Protein AF-F3GLZ9-F1 (afdb_monomer)

Foldseek 3Di:
DVVVVVVVVVVVCVVVVDQAEAEDEDQEDEPDDDHLLVVLLVCQAPDLAAEFEFPDKDANAYPVQVVVVVVVLVVCLVPDPCSSVSRDYHYDGDDDMGGSLRVSLVSQVVCVVVPRDGSAHSVRHHYDHD

Secondary structure (DSSP, 8-state):
-HHHHHHHHHHHHHHTT---EEEE--SEE-SSS--HHHHHHHHHHH-S--EEESS-EE--EEHHHHHHHHHHHHHHHHH-S-GGGG-EEEE---SS-EEHHHHHHHHHHHHHHTT---SS-GGG-EEE--

Organism: NCBI:txid629263

Solvent-accessible surface area (backbone atoms only — not comparable to full-atom values): 7499 Å² total; per-residue (Å²): 113,69,70,60,56,52,50,52,51,54,51,50,48,58,73,68,70,56,80,46,77,45,74,49,66,46,63,63,35,60,95,69,79,90,36,65,65,61,49,49,54,53,46,23,53,74,34,83,69,51,74,33,42,50,76,51,74,47,28,73,16,49,50,64,59,52,50,52,53,50,52,52,49,53,52,49,43,74,71,43,97,57,43,70,77,69,39,43,81,44,83,53,59,44,86,75,73,43,24,56,30,56,51,46,29,53,51,42,48,53,38,48,78,70,70,48,79,58,59,38,54,43,89,60,51,39,74,36,76,129

Mean predicted aligned error: 3.08 Å

Sequence (130 aa):
VYGRSKLMGEQAIQASGAKALILRTSWVYAARGNNFAKTMLRLATERDSLNVVADQYGAPTGAELIADVTAQILHRVRADQNPAALAGIYHLAAAGETSWHGFAQFVLEHAARNGVALKVAPDQIGAIPT

Nearest PDB structures (foldseek):
  1kbz-assembly1_A  TM=9.441E-01  e=7.411E-13  Salmonella enterica subsp. enterica serovar Typhimurium
  8ctr-assembly4_D  TM=9.446E-01  e=7.005E-11  Klebsiella pneumoniae
  3sc6-assembly2_B  TM=9.400E-01  e=6.192E-09  Bacillus anthracis str. Ames
  3sc6-assembly6_F  TM=9.159E-01  e=1.057E-08  Bacillus anthracis str. Ames
  3sc6-assembly5_E  TM=8.484E-01  e=3.172E-09  Bacillus anthracis str. Ames

InterPro domains:
  IPR005913 dTDP-4-dehydrorhamnose reductase [PTHR10491] (1-113)
  IPR029903 RmlD-like, substrate binding domain [PF04321] (1-118)
  IPR036291 NAD(P)-binding domain superfamily [SSF51735] (1-124)

Radius of gyration: 18.68 Å; Cα contacts (8 Å, |Δi|>4): 171; chains: 1; bounding box: 38×31×53 Å

Structure (mmCIF, N/CA/C/O backbone):
data_AF-F3GLZ9-F1
#
_entry.id   AF-F3GLZ9-F1
#
loop_
_atom_site.group_PDB
_atom_site.id
_atom_site.type_symbol
_atom_site.label_atom_id
_atom_site.label_alt_id
_atom_site.label_comp_id
_atom_site.label_asym_id
_atom_site.label_entity_id
_atom_site.label_seq_id
_atom_site.pdbx_PDB_ins_code
_atom_site.Cartn_x
_atom_site.Cartn_y
_atom_site.Cartn_z
_atom_site.occupancy
_atom_site.B_iso_or_equiv
_atom_site.auth_seq_id
_atom_site.auth_comp_id
_atom_site.auth_asym_id
_atom_site.auth_atom_id
_atom_site.pdbx_PDB_model_num
ATOM 1 N N . VAL A 1 1 ? 6.437 15.857 1.745 1.00 86.94 1 VAL A N 1
ATOM 2 C CA . VAL A 1 1 ? 7.869 15.446 1.726 1.00 86.94 1 VAL A CA 1
ATOM 3 C C . VAL A 1 1 ? 8.068 14.064 1.097 1.00 86.94 1 VAL A C 1
ATOM 5 O O . VAL A 1 1 ? 8.807 13.992 0.126 1.00 86.94 1 VAL A O 1
ATOM 8 N N . TYR A 1 2 ? 7.374 13.009 1.553 1.00 95.31 2 TYR A N 1
ATOM 9 C CA . TYR A 1 2 ? 7.488 11.640 1.002 1.00 95.31 2 TYR A CA 1
ATOM 10 C C . TYR A 1 2 ? 7.205 11.529 -0.508 1.00 95.31 2 TYR A C 1
ATOM 12 O O . TYR A 1 2 ? 8.059 11.071 -1.258 1.00 95.31 2 TYR A O 1
ATOM 20 N N . GLY A 1 3 ? 6.039 11.994 -0.978 1.00 96.56 3 GLY A N 1
ATOM 21 C CA . GLY A 1 3 ? 5.680 11.878 -2.402 1.00 96.56 3 GLY A CA 1
ATOM 22 C C . GLY A 1 3 ? 6.677 12.580 -3.329 1.00 96.56 3 GLY A C 1
ATOM 23 O O . GLY A 1 3 ? 7.056 12.039 -4.361 1.00 96.56 3 GLY A O 1
ATOM 24 N N . ARG A 1 4 ? 7.192 13.742 -2.904 1.00 97.62 4 ARG A N 1
ATOM 25 C CA . ARG A 1 4 ? 8.220 14.489 -3.640 1.00 97.62 4 ARG A CA 1
ATOM 26 C C . ARG A 1 4 ? 9.516 13.690 -3.787 1.00 97.62 4 ARG A C 1
ATOM 28 O O . ARG A 1 4 ? 10.047 13.629 -4.887 1.00 97.62 4 ARG A O 1
ATOM 35 N N . SER A 1 5 ? 10.016 13.062 -2.719 1.00 97.94 5 SER A N 1
ATOM 36 C CA . SER A 1 5 ? 11.254 12.273 -2.815 1.00 97.94 5 SER A CA 1
ATOM 37 C C . SER A 1 5 ? 11.074 10.992 -3.633 1.00 97.94 5 SER A C 1
ATOM 39 O O . SER A 1 5 ? 11.994 10.602 -4.346 1.00 97.94 5 SER A O 1
ATOM 41 N N . LYS A 1 6 ? 9.891 10.362 -3.595 1.00 98.06 6 LYS A N 1
ATOM 42 C CA . LYS A 1 6 ? 9.571 9.223 -4.470 1.00 98.06 6 LYS A CA 1
ATOM 43 C C . LYS A 1 6 ? 9.528 9.624 -5.943 1.00 98.06 6 LYS A C 1
ATOM 45 O O . LYS A 1 6 ? 10.188 8.969 -6.742 1.00 98.06 6 LYS A O 1
ATOM 50 N N . LEU A 1 7 ? 8.867 10.736 -6.274 1.00 98.12 7 LEU A N 1
ATOM 51 C CA . LEU A 1 7 ? 8.841 11.277 -7.636 1.00 98.12 7 LEU A CA 1
ATOM 52 C C . LEU A 1 7 ? 10.251 11.587 -8.159 1.00 98.12 7 LEU A C 1
ATOM 54 O O . LEU A 1 7 ? 10.571 11.240 -9.289 1.00 98.12 7 LEU A O 1
ATOM 58 N N . MET A 1 8 ? 11.115 12.180 -7.330 1.00 98.00 8 MET A N 1
ATOM 59 C CA . MET A 1 8 ? 12.513 12.426 -7.710 1.00 98.00 8 MET A CA 1
ATOM 60 C C . MET A 1 8 ? 13.265 11.126 -8.036 1.00 98.00 8 MET A C 1
ATOM 62 O O . MET A 1 8 ? 14.066 11.100 -8.966 1.00 98.00 8 MET A O 1
ATOM 66 N N . GLY A 1 9 ? 12.999 10.039 -7.305 1.00 97.88 9 GLY A N 1
ATOM 67 C CA . GLY A 1 9 ? 13.562 8.721 -7.609 1.00 97.88 9 GLY A CA 1
ATOM 68 C C . GLY A 1 9 ? 13.072 8.159 -8.945 1.00 97.88 9 GLY A C 1
ATOM 69 O O . GLY A 1 9 ? 13.875 7.657 -9.726 1.00 97.88 9 GLY A O 1
ATOM 70 N N . GLU A 1 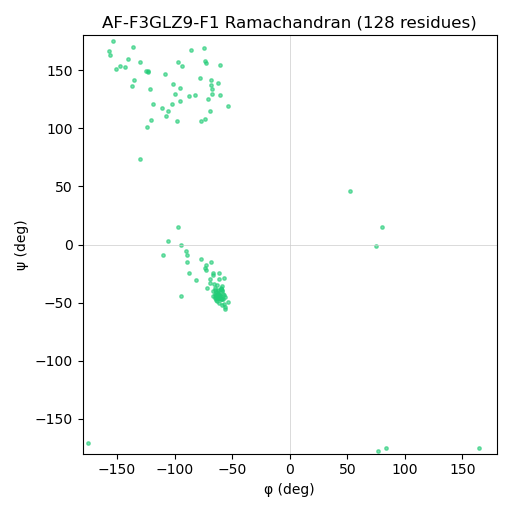10 ? 11.776 8.293 -9.242 1.00 97.81 10 GLU A N 1
ATOM 71 C CA . GLU A 1 10 ? 11.212 7.903 -10.543 1.00 97.81 10 GLU A CA 1
ATOM 72 C C . GLU A 1 10 ? 11.868 8.685 -11.693 1.00 97.81 10 GLU A C 1
ATOM 74 O O . GLU A 1 10 ? 12.313 8.090 -12.674 1.00 97.81 10 GLU A O 1
ATOM 79 N N . GLN A 1 11 ? 12.009 10.004 -11.536 1.00 97.75 11 GLN A N 1
ATOM 80 C CA . GLN A 1 11 ? 12.662 10.880 -12.513 1.00 97.75 11 GLN A CA 1
ATOM 81 C C . GLN A 1 11 ? 14.137 10.517 -12.720 1.00 97.75 11 GLN A C 1
ATOM 83 O O . GLN A 1 11 ? 14.613 10.509 -13.854 1.00 97.75 11 GLN A O 1
ATOM 88 N N . ALA A 1 12 ? 14.861 10.174 -11.651 1.00 98.25 12 ALA A N 1
ATOM 89 C CA . ALA A 1 12 ? 16.253 9.739 -11.745 1.00 98.25 12 ALA A CA 1
ATOM 90 C C . ALA A 1 12 ? 16.396 8.419 -12.525 1.00 98.25 12 ALA A C 1
ATOM 92 O O . ALA A 1 12 ? 17.292 8.292 -13.360 1.00 98.25 12 ALA A O 1
ATOM 93 N N . ILE A 1 13 ? 15.488 7.458 -12.311 1.00 97.50 13 ILE A N 1
ATOM 94 C CA . ILE A 1 13 ? 15.447 6.208 -13.087 1.00 97.50 13 ILE A CA 1
ATOM 95 C C . ILE A 1 13 ? 15.205 6.515 -14.569 1.00 97.50 13 ILE A C 1
ATOM 97 O O . ILE A 1 13 ? 15.927 5.999 -15.420 1.00 97.50 13 ILE A O 1
ATOM 101 N N . 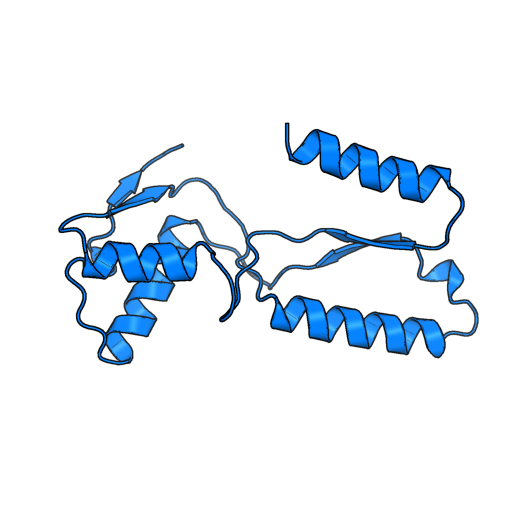GLN A 1 14 ? 14.250 7.391 -14.889 1.00 95.06 14 GLN A N 1
ATOM 102 C CA . GLN A 1 14 ? 13.966 7.785 -16.273 1.00 95.06 14 GLN A CA 1
ATOM 103 C C . GLN A 1 14 ? 15.161 8.486 -16.936 1.00 95.06 14 GLN A C 1
ATOM 105 O O . GLN A 1 14 ? 15.514 8.160 -18.069 1.00 95.06 14 GLN A O 1
ATOM 110 N N . ALA A 1 15 ? 15.822 9.401 -16.221 1.00 97.25 15 ALA A N 1
ATOM 111 C CA . ALA A 1 15 ? 16.987 10.132 -16.717 1.00 97.25 15 ALA A CA 1
ATOM 112 C C . ALA A 1 15 ? 18.218 9.238 -16.941 1.00 97.25 15 ALA A C 1
ATOM 114 O O . ALA A 1 15 ? 19.068 9.565 -17.765 1.00 97.25 15 ALA A O 1
ATOM 115 N N . SER A 1 16 ? 18.311 8.097 -16.250 1.00 97.38 16 SER A N 1
ATOM 116 C CA . SER A 1 16 ? 19.423 7.151 -16.419 1.00 97.38 16 SER A CA 1
ATOM 117 C C . SER A 1 16 ? 19.441 6.436 -17.778 1.00 97.38 16 SER A C 1
ATOM 119 O O . SER A 1 16 ? 20.434 5.801 -18.122 1.00 97.38 16 SER A O 1
ATOM 121 N N . GLY A 1 17 ? 18.338 6.482 -18.536 1.00 93.31 17 GLY A N 1
ATOM 122 C CA . GLY A 1 17 ? 18.173 5.717 -19.776 1.00 93.31 17 GLY A CA 1
ATOM 123 C C . GLY A 1 17 ? 17.916 4.218 -19.562 1.00 93.31 17 GLY A C 1
ATOM 124 O O . GLY A 1 17 ? 17.708 3.490 -20.536 1.00 93.31 17 GLY A O 1
ATOM 125 N N . ALA A 1 18 ? 17.886 3.747 -18.309 1.00 93.56 18 ALA A N 1
ATOM 126 C CA . ALA A 1 18 ? 17.553 2.368 -17.988 1.00 93.56 18 ALA A CA 1
ATOM 127 C C . ALA A 1 18 ? 16.123 2.024 -18.430 1.00 93.56 18 ALA A C 1
ATOM 129 O O . ALA A 1 18 ? 15.175 2.789 -18.236 1.00 93.56 18 ALA A O 1
ATOM 130 N N . LYS A 1 19 ? 15.949 0.823 -18.987 1.00 93.88 19 LYS A N 1
ATOM 131 C CA . LYS A 1 19 ? 14.620 0.247 -19.209 1.00 93.88 19 LYS A CA 1
ATOM 132 C C . LYS A 1 19 ? 14.107 -0.268 -17.871 1.00 93.88 19 LYS A C 1
ATOM 134 O O . LYS A 1 19 ? 14.602 -1.269 -17.362 1.00 93.88 19 LYS A O 1
ATOM 139 N N . ALA A 1 20 ? 13.155 0.453 -17.291 1.00 96.19 20 ALA A N 1
ATOM 140 C CA . ALA A 1 20 ? 12.650 0.183 -15.955 1.00 96.19 20 ALA A CA 1
ATOM 141 C C . ALA A 1 20 ? 11.141 -0.045 -15.952 1.00 96.19 20 ALA A C 1
ATOM 143 O O . ALA A 1 20 ? 10.398 0.535 -16.742 1.00 96.19 20 ALA A O 1
ATOM 144 N N . LEU A 1 21 ? 10.710 -0.869 -15.005 1.00 97.50 21 LEU A N 1
ATOM 145 C CA . LEU A 1 21 ? 9.323 -1.021 -14.599 1.00 97.50 21 LEU A CA 1
ATOM 146 C C . LEU A 1 21 ? 9.164 -0.323 -13.252 1.00 97.50 21 LEU A C 1
ATOM 148 O O . LEU A 1 21 ? 9.775 -0.733 -12.266 1.00 97.50 21 LEU A O 1
ATOM 152 N N . ILE A 1 22 ? 8.368 0.739 -13.210 1.00 98.00 22 ILE A N 1
ATOM 153 C CA . ILE A 1 22 ? 8.078 1.482 -11.983 1.00 98.00 22 ILE A CA 1
ATOM 154 C C . ILE A 1 22 ? 6.646 1.153 -11.578 1.00 98.00 22 ILE A C 1
ATOM 156 O O . ILE A 1 22 ? 5.700 1.555 -12.250 1.00 98.00 22 ILE A O 1
ATOM 160 N N . LEU A 1 23 ? 6.488 0.420 -10.477 1.00 98.31 23 LEU A N 1
ATOM 161 C CA . LEU A 1 23 ? 5.181 0.032 -9.951 1.00 98.31 23 LEU A CA 1
ATOM 162 C C . LEU A 1 23 ? 4.786 0.994 -8.828 1.00 98.31 23 LEU A C 1
ATOM 164 O O . LEU A 1 23 ? 5.340 0.944 -7.728 1.00 98.31 23 LEU A O 1
ATOM 168 N N . ARG A 1 24 ? 3.830 1.884 -9.099 1.00 98.25 24 ARG A N 1
ATOM 169 C CA . ARG A 1 24 ? 3.227 2.739 -8.073 1.00 98.25 24 ARG A CA 1
ATOM 170 C C . ARG A 1 24 ? 2.143 1.954 -7.348 1.00 98.25 24 ARG A C 1
ATOM 172 O O . ARG A 1 24 ? 1.257 1.394 -7.984 1.00 98.25 24 ARG A O 1
ATOM 179 N N . THR A 1 25 ? 2.210 1.936 -6.025 1.00 97.69 25 THR A N 1
ATOM 180 C CA . THR A 1 25 ? 1.274 1.205 -5.165 1.00 97.69 25 THR A CA 1
ATOM 181 C C . THR A 1 25 ? 0.854 2.066 -3.975 1.00 97.69 25 THR A C 1
ATOM 183 O O . THR A 1 25 ? 1.432 3.129 -3.731 1.00 97.69 25 THR A O 1
ATOM 186 N N . SER A 1 26 ? -0.148 1.618 -3.224 1.00 95.69 26 SER A N 1
ATOM 187 C CA . SER A 1 26 ? -0.704 2.330 -2.075 1.00 95.69 26 SER A CA 1
ATOM 188 C C . SER A 1 26 ? -1.102 1.370 -0.962 1.00 95.69 26 SER A C 1
ATOM 190 O O . SER A 1 26 ? -1.457 0.224 -1.217 1.00 95.69 26 SER A O 1
ATOM 192 N N . TRP A 1 27 ? -1.074 1.870 0.278 1.00 97.19 27 TRP A N 1
ATOM 193 C CA . TRP A 1 27 ? -1.667 1.212 1.452 1.00 97.19 27 TRP A CA 1
ATOM 194 C C . TRP A 1 27 ? -1.204 -0.243 1.622 1.00 97.19 27 TRP A C 1
ATOM 196 O O . TRP A 1 27 ? -1.996 -1.160 1.846 1.00 97.19 27 TRP A O 1
ATOM 206 N N . VAL A 1 28 ? 0.110 -0.443 1.485 1.00 97.56 28 VAL A N 1
ATOM 207 C CA . VAL A 1 28 ? 0.713 -1.774 1.502 1.00 97.56 28 VAL A CA 1
ATOM 208 C C . VAL A 1 28 ? 0.587 -2.405 2.887 1.00 97.56 28 VAL A C 1
ATOM 210 O O . VAL A 1 28 ? 0.988 -1.806 3.890 1.00 97.56 28 VAL A O 1
ATOM 213 N N . TYR A 1 29 ? 0.082 -3.636 2.943 1.00 97.50 29 TYR A N 1
ATOM 214 C CA . TYR A 1 29 ? 0.038 -4.442 4.164 1.00 97.50 29 TYR A CA 1
ATOM 215 C C . TYR A 1 29 ? 0.600 -5.851 3.935 1.00 97.50 29 TYR A C 1
ATOM 217 O O . TYR A 1 29 ? 0.660 -6.349 2.813 1.00 97.50 29 TYR A O 1
ATOM 225 N N . ALA A 1 30 ? 1.053 -6.488 5.014 1.00 96.62 30 ALA A N 1
ATOM 226 C CA . ALA A 1 30 ? 1.653 -7.822 4.996 1.00 96.62 30 ALA A CA 1
ATOM 227 C C . ALA A 1 30 ? 1.537 -8.503 6.368 1.00 96.62 30 ALA A C 1
ATOM 229 O O . ALA A 1 30 ? 1.356 -7.842 7.392 1.00 96.62 30 ALA A O 1
ATOM 230 N N . ALA A 1 31 ? 1.716 -9.824 6.417 1.00 92.31 31 ALA A N 1
ATOM 231 C CA . ALA A 1 31 ? 1.818 -10.547 7.689 1.00 92.31 31 ALA A CA 1
ATOM 232 C C . ALA A 1 31 ? 3.071 -10.130 8.494 1.00 92.31 31 ALA A C 1
ATOM 234 O O . ALA A 1 31 ? 3.049 -9.987 9.724 1.00 92.31 31 ALA A O 1
ATOM 235 N N . ARG A 1 32 ? 4.180 -9.884 7.785 1.00 91.75 32 ARG A N 1
ATOM 236 C CA . ARG A 1 32 ? 5.469 -9.462 8.355 1.00 91.75 32 ARG A CA 1
ATOM 237 C C . ARG A 1 32 ? 5.611 -7.937 8.349 1.00 91.75 32 ARG A C 1
ATOM 239 O O . ARG A 1 32 ? 5.037 -7.251 7.510 1.00 91.75 32 ARG A O 1
ATOM 246 N N . GLY A 1 33 ? 6.409 -7.419 9.283 1.00 92.44 33 GLY A N 1
ATOM 247 C CA . GLY A 1 33 ? 6.628 -5.978 9.450 1.00 92.44 33 GLY A CA 1
ATOM 248 C C . GLY A 1 33 ? 5.463 -5.253 10.131 1.00 92.44 33 GLY A C 1
ATOM 249 O O . GLY A 1 33 ? 4.492 -5.879 10.562 1.00 92.44 33 GLY A O 1
ATOM 250 N N . ASN A 1 34 ? 5.589 -3.931 10.255 1.00 94.69 34 ASN A N 1
ATOM 251 C CA . ASN A 1 34 ? 4.555 -3.056 10.806 1.00 94.69 34 ASN A CA 1
ATOM 252 C C . ASN A 1 34 ? 3.721 -2.461 9.668 1.00 94.69 34 ASN A C 1
ATOM 254 O O . ASN A 1 34 ? 4.272 -2.006 8.669 1.00 94.69 34 ASN A O 1
ATOM 258 N N . ASN A 1 35 ? 2.400 -2.463 9.822 1.00 97.31 35 ASN A N 1
ATOM 259 C CA . ASN A 1 35 ? 1.461 -1.868 8.873 1.00 97.31 35 ASN A CA 1
ATOM 260 C C . ASN A 1 35 ? 0.173 -1.443 9.588 1.00 97.31 35 ASN A C 1
ATOM 262 O O . ASN A 1 35 ? -0.003 -1.683 10.788 1.00 97.31 35 ASN A O 1
ATOM 266 N N . PHE A 1 36 ? -0.715 -0.803 8.831 1.00 98.00 36 PHE A N 1
ATOM 267 C CA . PHE A 1 36 ? -1.982 -0.290 9.331 1.00 98.00 36 PHE A CA 1
ATOM 268 C C . PHE A 1 36 ? -2.851 -1.380 9.975 1.00 98.00 36 PHE A C 1
ATOM 270 O O . PHE A 1 36 ? -3.228 -1.230 11.133 1.00 98.00 36 PHE A O 1
ATOM 277 N N . ALA A 1 37 ? -3.090 -2.506 9.290 1.00 97.06 37 ALA A N 1
ATOM 278 C CA . ALA A 1 37 ? -3.953 -3.579 9.794 1.00 97.06 37 ALA A CA 1
ATOM 279 C C . ALA A 1 37 ? -3.466 -4.122 11.148 1.00 97.06 37 ALA A C 1
ATOM 281 O O . ALA A 1 37 ? -4.231 -4.201 12.106 1.00 97.06 37 ALA A O 1
ATOM 282 N N . LYS A 1 38 ? -2.162 -4.402 11.276 1.00 97.19 38 LYS A N 1
ATOM 283 C CA . LYS A 1 38 ? -1.569 -4.855 12.549 1.00 97.19 38 LYS A CA 1
ATOM 284 C C . LYS A 1 38 ? -1.671 -3.808 13.654 1.00 97.19 38 LYS A C 1
ATOM 286 O O . LYS A 1 38 ? -1.843 -4.154 14.819 1.00 97.19 38 LYS A O 1
ATOM 291 N N . THR A 1 39 ? -1.565 -2.533 13.289 1.00 98.19 39 THR A N 1
ATOM 292 C CA . THR A 1 39 ? -1.733 -1.429 14.235 1.00 98.19 39 THR A CA 1
ATOM 293 C C . THR A 1 39 ? -3.174 -1.365 14.733 1.00 98.19 39 THR A C 1
ATOM 295 O O . THR A 1 39 ? -3.372 -1.260 15.937 1.00 98.19 39 THR A O 1
ATOM 298 N N . MET A 1 40 ? -4.166 -1.496 13.848 1.00 98.12 40 MET A N 1
ATOM 299 C CA . MET A 1 40 ? -5.585 -1.503 14.222 1.00 98.12 40 MET A CA 1
ATOM 300 C C . MET A 1 40 ? -5.934 -2.678 15.135 1.00 98.12 40 MET A C 1
ATOM 302 O O . MET A 1 40 ? -6.543 -2.462 16.179 1.00 98.12 40 MET A O 1
ATOM 306 N N . LEU A 1 41 ? -5.466 -3.889 14.810 1.00 97.06 41 LEU A N 1
ATOM 307 C CA . LEU A 1 41 ? -5.653 -5.070 15.662 1.00 97.06 41 LEU A CA 1
ATOM 308 C C . LEU A 1 41 ? -5.107 -4.844 17.072 1.00 97.06 41 LEU A C 1
ATOM 310 O O . LEU A 1 41 ? -5.836 -4.990 18.045 1.00 97.06 41 LEU A O 1
ATOM 314 N N . ARG A 1 42 ? -3.838 -4.435 17.180 1.00 97.75 42 ARG A N 1
ATOM 315 C CA . ARG A 1 42 ? -3.196 -4.188 18.476 1.00 97.75 42 ARG A CA 1
ATOM 316 C C . ARG A 1 42 ? -3.930 -3.112 19.274 1.00 97.75 42 ARG A C 1
ATOM 318 O O . ARG A 1 42 ? -4.188 -3.273 20.462 1.00 97.75 42 ARG A O 1
ATOM 325 N N . LEU A 1 43 ? -4.264 -1.995 18.632 1.00 98.19 43 LEU A N 1
ATOM 326 C CA . LEU A 1 43 ? -4.924 -0.897 19.325 1.00 98.19 43 LEU A CA 1
ATOM 327 C C . LEU A 1 43 ? -6.331 -1.284 19.804 1.00 98.19 43 LEU A C 1
ATOM 329 O O . LEU A 1 43 ? -6.718 -0.847 20.883 1.00 98.19 43 LEU A O 1
ATOM 333 N N . ALA A 1 44 ? -7.058 -2.130 19.070 1.00 97.69 44 ALA A N 1
ATOM 334 C CA . ALA A 1 44 ? -8.396 -2.580 19.459 1.00 97.69 44 ALA A CA 1
ATOM 335 C C . ALA A 1 44 ? -8.399 -3.589 20.612 1.00 97.69 44 ALA A C 1
ATOM 337 O O . ALA A 1 44 ? -9.427 -3.758 21.262 1.00 97.69 44 ALA A O 1
ATOM 338 N N . THR A 1 45 ? -7.275 -4.261 20.881 1.00 97.44 45 THR A N 1
ATOM 339 C CA . THR A 1 45 ? -7.119 -5.115 22.070 1.00 97.44 45 THR A CA 1
ATOM 340 C C . THR A 1 45 ? -6.621 -4.331 23.287 1.00 97.44 45 THR A C 1
ATOM 342 O O . THR A 1 45 ? -6.839 -4.737 24.425 1.00 97.44 45 THR A O 1
ATOM 345 N N . GLU A 1 46 ? -5.934 -3.207 23.069 1.00 97.88 46 GLU A N 1
ATOM 346 C CA . GLU A 1 46 ? -5.301 -2.420 24.134 1.00 97.88 46 GLU A CA 1
ATOM 347 C C . GLU A 1 46 ? -6.186 -1.275 24.648 1.00 97.88 46 GLU A C 1
ATOM 349 O O . GLU A 1 46 ? -6.283 -1.082 25.863 1.00 97.88 46 GLU A O 1
ATOM 354 N N . ARG A 1 47 ? -6.828 -0.526 23.744 1.00 97.19 47 ARG A N 1
ATOM 355 C CA . ARG A 1 47 ? -7.574 0.707 24.046 1.00 97.19 47 ARG A CA 1
ATOM 356 C C . ARG A 1 47 ? -9.069 0.458 24.195 1.00 97.19 47 ARG A C 1
ATOM 358 O O . ARG A 1 47 ? -9.595 -0.476 23.611 1.00 97.19 47 ARG A O 1
ATOM 365 N N . ASP A 1 48 ? -9.742 1.358 24.906 1.00 96.88 48 ASP A N 1
ATOM 366 C CA . ASP A 1 48 ? -11.203 1.329 25.081 1.00 96.88 48 ASP A CA 1
ATOM 367 C C . ASP A 1 48 ? -11.951 2.109 23.981 1.00 96.88 48 ASP A C 1
ATOM 369 O O . ASP A 1 48 ? -13.172 2.050 23.889 1.00 96.88 48 ASP A O 1
ATOM 373 N N . SER A 1 49 ? -11.231 2.858 23.136 1.00 97.06 49 SER A N 1
ATOM 374 C CA . SER A 1 49 ? -11.792 3.558 21.973 1.00 97.06 49 SER A CA 1
ATOM 375 C C . SER A 1 49 ? -10.765 3.718 20.849 1.00 97.06 49 SER A C 1
ATOM 377 O O . SER A 1 49 ? -9.553 3.803 21.090 1.00 97.06 49 SER A O 1
ATOM 379 N N . LEU A 1 50 ? -11.257 3.766 19.606 1.00 97.62 50 LEU A N 1
ATOM 380 C CA . LEU A 1 50 ? -10.469 4.013 18.400 1.00 97.62 50 LEU A CA 1
ATOM 381 C C . LEU A 1 50 ? -11.196 4.977 17.477 1.00 97.62 50 LEU A C 1
ATOM 383 O O . LEU A 1 50 ? -12.382 4.808 17.225 1.00 97.62 50 LEU A O 1
ATOM 387 N N . ASN A 1 51 ? -10.446 5.931 16.931 1.00 98.19 51 ASN A N 1
ATOM 388 C CA . ASN A 1 51 ? -10.911 6.842 15.897 1.00 98.19 51 ASN A CA 1
ATOM 389 C C . ASN A 1 51 ? -10.013 6.701 14.671 1.00 98.19 51 ASN A C 1
ATOM 391 O O . ASN A 1 51 ? -8.785 6.678 14.805 1.00 98.19 51 ASN A O 1
ATOM 395 N N . VAL A 1 52 ? -10.616 6.598 13.492 1.00 98.38 52 VAL A N 1
ATOM 396 C CA . VAL A 1 52 ? -9.912 6.390 12.226 1.00 98.38 52 VAL A CA 1
ATOM 397 C C . VAL A 1 52 ? -10.489 7.319 11.162 1.00 98.38 52 VAL A C 1
ATOM 399 O O . VAL A 1 52 ? -11.695 7.555 11.109 1.00 98.38 52 VAL A O 1
ATOM 402 N N . VAL A 1 53 ? -9.604 7.853 10.321 1.00 98.31 53 VAL A N 1
ATOM 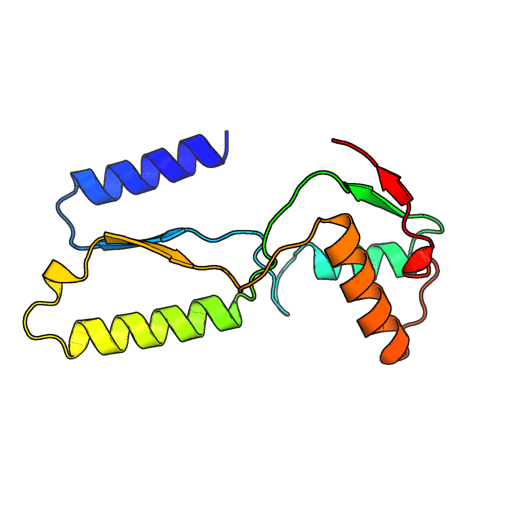403 C CA . VAL A 1 53 ? -9.953 8.783 9.243 1.00 98.31 53 VAL A CA 1
ATOM 404 C C . VAL A 1 53 ? -10.910 8.131 8.242 1.00 98.31 53 VAL A C 1
ATOM 406 O O . VAL A 1 53 ? -10.636 7.039 7.740 1.00 98.31 53 VAL A O 1
ATOM 409 N N . ALA A 1 54 ? -12.022 8.799 7.940 1.00 98.06 54 ALA A N 1
ATOM 410 C CA . ALA A 1 54 ? -13.092 8.260 7.097 1.00 98.06 54 ALA A CA 1
ATOM 411 C C . ALA A 1 54 ? -13.223 8.939 5.722 1.00 98.06 54 ALA A C 1
ATOM 413 O O . ALA A 1 54 ? -13.941 8.428 4.868 1.00 98.06 54 ALA A O 1
ATOM 414 N N . ASP A 1 55 ? -12.517 10.046 5.482 1.00 97.88 55 ASP A N 1
ATOM 415 C CA . ASP A 1 55 ? -12.589 10.841 4.245 1.00 97.88 55 ASP A CA 1
ATOM 416 C C . ASP A 1 55 ? -11.372 10.675 3.311 1.00 97.88 55 ASP A C 1
ATOM 418 O O . ASP A 1 55 ? -11.310 11.289 2.246 1.00 97.88 55 ASP A O 1
ATOM 422 N N . GLN A 1 56 ? -10.424 9.801 3.666 1.00 98.12 56 GLN A N 1
ATOM 423 C CA . GLN A 1 56 ? -9.307 9.404 2.804 1.00 98.12 56 GLN A CA 1
ATOM 424 C C . GLN A 1 56 ? -9.564 8.034 2.195 1.00 98.12 56 GLN A C 1
ATOM 426 O O . GLN A 1 56 ? -9.661 7.052 2.929 1.00 98.12 56 GLN A O 1
ATOM 431 N N . TYR A 1 57 ? -9.592 7.975 0.864 1.00 98.12 57 TYR A N 1
ATOM 432 C CA . TYR A 1 57 ? -9.913 6.774 0.098 1.00 98.12 57 TYR A CA 1
ATOM 433 C C . TYR A 1 57 ? -8.683 6.194 -0.598 1.00 98.12 57 TYR A C 1
ATOM 435 O O . TYR A 1 57 ? -7.782 6.916 -1.035 1.00 98.12 57 TYR A O 1
ATOM 443 N N . GLY A 1 58 ? -8.658 4.871 -0.712 1.00 97.19 58 GLY A N 1
ATOM 444 C CA . GLY A 1 58 ? -7.618 4.135 -1.412 1.00 97.19 58 GLY A CA 1
ATOM 445 C C . GLY A 1 58 ? -7.924 2.645 -1.477 1.00 97.19 58 GLY A C 1
ATOM 446 O O . GLY A 1 58 ? -9.010 2.195 -1.119 1.00 97.19 58 GLY A O 1
ATOM 447 N N . ALA A 1 59 ? -6.940 1.872 -1.927 1.00 97.94 59 ALA A N 1
ATOM 448 C CA . ALA A 1 59 ? -7.040 0.423 -2.035 1.00 97.94 59 ALA A CA 1
ATOM 449 C C . ALA A 1 59 ? -5.952 -0.243 -1.175 1.00 97.94 59 ALA A C 1
ATOM 451 O O . ALA A 1 59 ? -4.769 -0.197 -1.549 1.00 97.94 59 ALA A O 1
ATOM 452 N N . PRO A 1 60 ? -6.309 -0.858 -0.026 1.00 98.12 60 PRO A N 1
ATOM 453 C CA . PRO A 1 60 ? -5.397 -1.706 0.730 1.00 98.12 60 PRO A CA 1
ATOM 454 C C . PRO A 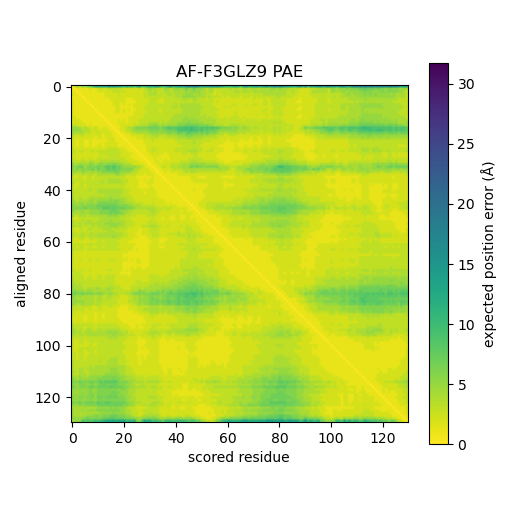1 60 ? -4.813 -2.789 -0.178 1.00 98.12 60 PRO A C 1
ATOM 456 O O . PRO A 1 60 ? -5.543 -3.608 -0.729 1.00 98.12 60 PRO A O 1
ATOM 459 N N . THR A 1 61 ? -3.492 -2.799 -0.346 1.00 98.38 61 THR A N 1
ATOM 460 C CA . THR A 1 61 ? -2.829 -3.696 -1.301 1.00 98.38 61 THR A CA 1
ATOM 461 C C . THR A 1 61 ? -1.878 -4.635 -0.568 1.00 98.38 61 THR A C 1
ATOM 463 O O . THR A 1 61 ? -0.953 -4.201 0.118 1.00 98.38 61 THR A O 1
ATOM 466 N N . GLY A 1 62 ? -2.094 -5.943 -0.698 1.00 98.00 62 GLY A N 1
ATOM 467 C CA . GLY A 1 62 ? -1.229 -6.941 -0.071 1.00 98.00 62 GLY A CA 1
ATOM 468 C C . GLY A 1 62 ? 0.166 -6.966 -0.702 1.00 98.00 62 GLY A C 1
ATOM 469 O O . GLY A 1 62 ? 0.302 -6.955 -1.924 1.00 98.00 62 GLY A O 1
ATOM 470 N N . ALA A 1 63 ? 1.217 -7.057 0.115 1.00 97.75 63 ALA A N 1
ATOM 471 C CA . ALA A 1 63 ? 2.583 -7.223 -0.386 1.00 97.75 63 ALA A CA 1
ATOM 472 C C . ALA A 1 63 ? 2.763 -8.531 -1.180 1.00 97.75 63 ALA A C 1
ATOM 474 O O . ALA A 1 63 ? 3.573 -8.572 -2.101 1.00 97.75 63 ALA A O 1
ATOM 475 N N . GLU A 1 64 ? 1.994 -9.573 -0.847 1.00 97.06 64 GLU A N 1
ATOM 476 C CA . GLU A 1 64 ? 1.954 -10.842 -1.590 1.00 97.06 64 GLU A CA 1
ATOM 477 C C . GLU A 1 64 ? 1.426 -10.631 -3.012 1.00 97.06 64 GLU A C 1
ATOM 479 O O . GLU A 1 64 ? 2.103 -10.997 -3.965 1.00 97.06 64 GLU A O 1
ATOM 484 N N . LEU A 1 65 ? 0.311 -9.905 -3.171 1.00 97.50 65 LEU A N 1
ATOM 485 C CA . LEU A 1 65 ? -0.210 -9.524 -4.489 1.00 97.50 65 LEU A CA 1
ATOM 486 C C . LEU A 1 65 ? 0.832 -8.742 -5.301 1.00 97.50 65 LEU A C 1
ATOM 488 O O . LEU A 1 65 ? 1.016 -8.992 -6.491 1.00 97.50 65 LEU A O 1
ATOM 492 N N . ILE A 1 66 ? 1.530 -7.800 -4.660 1.00 98.31 66 ILE A N 1
ATOM 493 C CA . ILE A 1 66 ? 2.581 -7.023 -5.326 1.00 98.31 66 ILE A CA 1
ATOM 494 C C . ILE A 1 66 ? 3.709 -7.942 -5.805 1.00 98.31 66 ILE A C 1
ATOM 496 O O . ILE A 1 66 ? 4.174 -7.797 -6.937 1.00 98.31 66 ILE A O 1
ATOM 500 N N . ALA A 1 67 ? 4.146 -8.884 -4.968 1.00 98.12 67 ALA A N 1
ATOM 501 C CA . ALA A 1 67 ? 5.195 -9.837 -5.307 1.00 98.12 67 ALA A CA 1
ATOM 502 C C . ALA A 1 67 ? 4.778 -10.761 -6.461 1.00 98.12 67 ALA A C 1
ATOM 504 O O . ALA A 1 67 ? 5.540 -10.907 -7.418 1.00 98.12 67 ALA A O 1
ATOM 505 N N . ASP A 1 68 ? 3.562 -11.306 -6.417 1.00 98.25 68 ASP A N 1
ATOM 506 C CA . ASP A 1 68 ? 3.034 -12.211 -7.440 1.00 98.25 68 ASP A CA 1
ATOM 507 C C . ASP A 1 68 ? 2.922 -11.518 -8.798 1.00 98.25 68 ASP A C 1
ATOM 509 O O . ASP A 1 68 ? 3.424 -12.021 -9.807 1.00 98.25 68 ASP A O 1
ATOM 513 N N . VAL A 1 69 ? 2.336 -10.318 -8.832 1.00 98.19 69 VAL A N 1
ATOM 514 C CA . VAL A 1 69 ? 2.232 -9.541 -10.073 1.00 98.19 69 VAL A CA 1
ATOM 515 C C . VAL A 1 69 ? 3.616 -9.139 -10.579 1.00 98.19 69 VAL A C 1
ATOM 517 O O . VAL A 1 69 ? 3.879 -9.229 -11.777 1.00 98.19 69 VAL A O 1
ATOM 520 N N . THR A 1 70 ? 4.543 -8.769 -9.691 1.00 98.38 70 THR A N 1
ATOM 521 C CA . THR A 1 70 ? 5.930 -8.472 -10.083 1.00 98.38 70 THR A CA 1
ATOM 522 C C . THR A 1 70 ? 6.597 -9.690 -10.727 1.00 98.38 70 THR A C 1
ATOM 524 O O . THR A 1 70 ? 7.231 -9.558 -11.774 1.00 98.38 70 THR A O 1
ATOM 527 N N . ALA A 1 71 ? 6.428 -10.887 -10.158 1.00 98.44 71 ALA A N 1
ATOM 528 C CA . ALA A 1 71 ? 6.974 -12.121 -10.719 1.00 98.44 71 ALA A CA 1
ATOM 529 C C . ALA A 1 71 ? 6.386 -12.433 -12.106 1.00 98.44 71 ALA A C 1
ATOM 531 O O . ALA A 1 71 ? 7.131 -12.779 -13.027 1.00 98.44 71 ALA A O 1
ATOM 532 N N . GLN A 1 72 ? 5.075 -12.244 -12.286 1.00 98.06 72 GLN A N 1
ATOM 533 C CA . GLN A 1 72 ? 4.408 -12.418 -13.580 1.00 98.06 72 GLN A CA 1
ATOM 534 C C . GLN A 1 72 ? 4.899 -11.409 -14.625 1.00 98.06 72 GLN A C 1
ATOM 536 O O . GLN A 1 72 ? 5.190 -11.794 -15.759 1.00 98.06 72 GLN A O 1
ATOM 541 N N . ILE A 1 73 ? 5.060 -10.136 -14.246 1.00 97.44 73 ILE A N 1
ATOM 542 C CA . ILE A 1 73 ? 5.619 -9.104 -15.127 1.00 97.44 73 ILE A CA 1
ATOM 543 C C . ILE A 1 73 ? 7.037 -9.493 -15.556 1.00 97.44 73 ILE A C 1
ATOM 545 O O . ILE A 1 73 ? 7.346 -9.460 -16.745 1.00 97.44 73 ILE A O 1
ATOM 549 N N . LEU A 1 74 ? 7.896 -9.916 -14.624 1.00 96.75 74 LEU A N 1
ATOM 550 C CA . LEU A 1 74 ? 9.261 -10.338 -14.947 1.00 96.75 74 LEU A CA 1
ATOM 551 C C . LEU A 1 74 ? 9.289 -11.559 -15.873 1.00 96.75 74 LEU A C 1
ATOM 553 O O . LEU A 1 74 ? 10.110 -11.610 -16.790 1.00 96.75 74 LEU A O 1
ATOM 557 N N . HIS A 1 75 ? 8.392 -12.525 -15.666 1.00 97.38 75 HIS A N 1
ATOM 558 C CA . HIS A 1 75 ? 8.246 -13.665 -16.568 1.00 97.38 75 HIS A CA 1
ATOM 559 C C . HIS A 1 75 ? 7.851 -13.210 -17.979 1.00 97.38 75 HIS A C 1
ATOM 561 O O . HIS A 1 75 ? 8.487 -13.612 -18.953 1.00 97.38 75 HIS A O 1
ATOM 567 N N . ARG A 1 76 ? 6.869 -12.306 -18.089 1.00 96.56 76 ARG A N 1
ATOM 568 C CA . ARG A 1 76 ? 6.435 -11.742 -19.371 1.00 96.56 76 ARG A CA 1
ATOM 569 C C . ARG A 1 76 ? 7.561 -10.988 -20.075 1.00 96.56 76 ARG A C 1
ATOM 571 O O . ARG A 1 76 ? 7.778 -11.217 -21.257 1.00 96.56 76 ARG A O 1
ATOM 578 N N . VAL A 1 77 ? 8.300 -10.146 -19.353 1.00 96.44 77 VAL A N 1
ATOM 579 C CA . VAL A 1 77 ? 9.440 -9.387 -19.891 1.00 96.44 77 VAL A CA 1
ATOM 580 C C . VAL A 1 77 ? 10.518 -10.310 -20.449 1.00 96.44 77 VAL A C 1
ATOM 582 O O . VAL A 1 77 ? 11.069 -10.021 -21.502 1.00 96.44 77 VAL A O 1
ATOM 585 N N . ARG A 1 78 ? 10.808 -11.433 -19.782 1.00 95.06 78 ARG A N 1
ATOM 586 C CA . ARG A 1 78 ? 11.797 -12.410 -20.268 1.00 95.06 78 ARG A CA 1
ATOM 587 C C . ARG A 1 78 ? 11.348 -13.162 -21.520 1.00 95.06 78 ARG A C 1
ATOM 589 O O . ARG A 1 78 ? 12.201 -13.592 -22.286 1.00 95.06 78 ARG A O 1
ATOM 596 N N . ALA A 1 79 ? 10.043 -13.358 -21.690 1.00 96.50 79 ALA A N 1
ATOM 597 C CA . ALA A 1 79 ? 9.473 -14.101 -22.810 1.00 96.50 79 ALA A CA 1
ATOM 598 C C . ALA A 1 79 ? 9.161 -13.225 -24.038 1.00 96.50 79 ALA A C 1
ATOM 600 O O . ALA A 1 79 ? 8.906 -13.759 -25.116 1.00 96.50 79 ALA A O 1
ATOM 601 N N . ASP A 1 80 ? 9.133 -11.899 -23.886 1.00 96.69 80 ASP A N 1
ATOM 602 C CA . ASP A 1 80 ? 8.768 -10.976 -24.960 1.00 96.69 80 ASP A CA 1
ATOM 603 C C . ASP A 1 80 ? 9.926 -10.765 -25.954 1.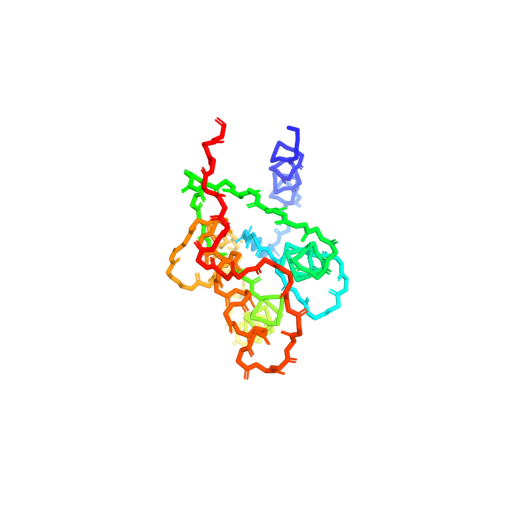00 96.69 80 ASP A C 1
ATOM 605 O O . ASP A 1 80 ? 11.092 -10.699 -25.569 1.00 96.69 80 ASP A O 1
ATOM 609 N N . GLN A 1 81 ? 9.610 -10.636 -27.247 1.00 96.06 81 GLN A N 1
ATOM 610 C CA . GLN A 1 81 ? 10.608 -10.370 -28.292 1.00 96.06 81 GLN A CA 1
ATOM 611 C C . GLN A 1 81 ? 11.140 -8.933 -28.235 1.00 96.06 81 GLN A C 1
ATOM 613 O O . GLN A 1 81 ? 12.243 -8.665 -28.711 1.00 96.06 81 GLN A O 1
ATOM 618 N N . ASN A 1 82 ? 10.382 -8.011 -27.632 1.00 95.06 82 ASN A N 1
ATOM 619 C CA . ASN A 1 82 ? 10.807 -6.639 -27.394 1.00 95.06 82 ASN A CA 1
ATOM 620 C C . ASN A 1 82 ? 10.566 -6.230 -25.926 1.00 95.06 82 ASN A C 1
ATOM 622 O O . ASN A 1 82 ? 9.689 -5.410 -25.639 1.00 95.06 82 ASN A O 1
ATOM 626 N N . PRO A 1 83 ? 11.382 -6.730 -24.976 1.00 91.81 83 PRO A N 1
ATOM 627 C CA . PRO A 1 83 ? 11.237 -6.429 -23.548 1.00 91.81 83 PRO A CA 1
ATOM 628 C C . PRO A 1 83 ? 11.286 -4.928 -23.235 1.00 91.81 83 PRO A C 1
ATOM 630 O O . PRO A 1 83 ? 10.669 -4.456 -22.281 1.00 91.81 83 PRO A O 1
ATOM 633 N N . ALA A 1 84 ? 12.005 -4.155 -24.055 1.00 91.81 84 ALA A N 1
ATOM 634 C CA . ALA A 1 84 ? 12.126 -2.712 -23.899 1.00 91.81 84 ALA A CA 1
ATOM 635 C C . ALA A 1 84 ? 10.803 -1.967 -24.139 1.00 91.81 84 ALA A C 1
ATOM 637 O O . ALA A 1 84 ? 10.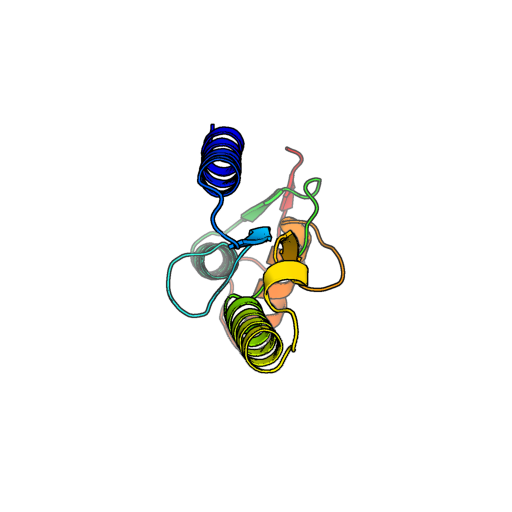630 -0.885 -23.579 1.00 91.81 84 ALA A O 1
ATOM 638 N N . ALA A 1 85 ? 9.882 -2.529 -24.930 1.00 94.31 85 ALA A N 1
ATOM 639 C CA . ALA A 1 85 ? 8.549 -1.963 -25.146 1.00 94.31 85 ALA A CA 1
ATOM 640 C C . ALA A 1 85 ? 7.628 -2.111 -23.925 1.00 94.31 85 ALA A C 1
ATOM 642 O O . ALA A 1 85 ? 6.631 -1.403 -23.825 1.00 94.31 85 ALA A O 1
ATOM 643 N N . LEU A 1 86 ? 7.970 -3.004 -22.992 1.00 95.75 86 LEU A N 1
ATOM 644 C CA . LEU A 1 86 ? 7.230 -3.217 -21.747 1.00 95.75 86 LEU A CA 1
ATOM 645 C C . LEU A 1 86 ? 7.731 -2.326 -20.602 1.00 95.75 86 LEU A C 1
ATOM 647 O O . LEU A 1 86 ? 7.155 -2.341 -19.522 1.00 95.75 86 LEU A O 1
ATOM 651 N N . ALA A 1 87 ? 8.813 -1.567 -20.795 1.00 96.25 87 ALA A N 1
ATOM 652 C CA . ALA A 1 87 ? 9.288 -0.625 -19.788 1.00 96.25 87 ALA A CA 1
ATOM 653 C C . ALA A 1 87 ? 8.298 0.540 -19.626 1.00 96.25 87 ALA A C 1
ATOM 655 O O . ALA A 1 87 ? 7.757 1.052 -20.605 1.00 96.25 87 ALA A O 1
ATOM 656 N N . GLY A 1 88 ? 8.097 1.004 -18.394 1.00 96.12 88 GLY A N 1
ATOM 657 C CA . GLY A 1 88 ? 7.153 2.078 -18.119 1.00 96.12 88 GLY A CA 1
ATOM 658 C C . GLY A 1 88 ? 6.771 2.218 -16.653 1.00 96.12 88 GLY A C 1
ATOM 659 O O . GLY A 1 88 ? 7.296 1.539 -15.768 1.00 96.12 88 GLY A O 1
ATOM 660 N N . ILE A 1 89 ? 5.834 3.132 -16.413 1.00 97.81 89 ILE A N 1
ATOM 661 C CA . ILE A 1 89 ? 5.201 3.344 -15.112 1.00 97.81 89 ILE A CA 1
ATOM 662 C C . ILE A 1 89 ? 3.841 2.649 -15.129 1.00 97.81 89 ILE A C 1
ATOM 664 O O . ILE A 1 89 ? 3.033 2.890 -16.023 1.00 97.81 89 ILE A O 1
ATOM 668 N N . TYR A 1 90 ? 3.583 1.834 -14.113 1.00 98.06 90 TYR A N 1
ATOM 669 C CA . TYR A 1 90 ? 2.340 1.097 -13.926 1.00 98.06 90 TYR A CA 1
ATOM 670 C C . TYR A 1 90 ? 1.749 1.407 -12.555 1.00 98.06 90 TYR A C 1
ATOM 672 O O . TYR A 1 90 ? 2.474 1.651 -11.587 1.00 98.06 90 TYR A O 1
ATOM 680 N N . HIS A 1 91 ? 0.424 1.368 -12.460 1.00 97.94 91 HIS A N 1
ATOM 681 C CA . HIS A 1 91 ? -0.275 1.377 -11.181 1.00 97.94 91 HIS A CA 1
ATOM 682 C C . HIS A 1 91 ? -0.588 -0.064 -10.785 1.00 97.94 91 HIS A C 1
ATOM 684 O O . HIS A 1 91 ? -1.220 -0.795 -11.543 1.00 97.94 91 HIS A O 1
ATOM 690 N N . LEU A 1 92 ? -0.122 -0.461 -9.604 1.00 98.25 92 LEU A N 1
ATOM 691 C CA . LEU A 1 92 ? -0.329 -1.781 -9.032 1.00 98.25 92 LEU A CA 1
ATOM 692 C C . LEU A 1 92 ? -0.979 -1.643 -7.658 1.00 98.25 92 LEU A C 1
ATOM 694 O O . LEU A 1 92 ? -0.319 -1.347 -6.658 1.00 98.25 92 LEU A O 1
ATOM 698 N N . ALA A 1 93 ? -2.283 -1.872 -7.629 1.00 97.75 93 ALA A N 1
ATOM 699 C CA . ALA A 1 93 ? -3.097 -1.883 -6.427 1.00 97.75 93 ALA A CA 1
ATOM 700 C C . ALA A 1 93 ? -4.130 -3.011 -6.515 1.00 97.75 93 ALA A C 1
ATOM 702 O O . ALA A 1 93 ? -4.438 -3.495 -7.608 1.00 97.75 93 ALA A O 1
ATOM 703 N N . ALA A 1 94 ? -4.660 -3.427 -5.366 1.00 97.62 94 ALA A N 1
ATOM 704 C CA . ALA A 1 94 ? -5.860 -4.253 -5.344 1.00 97.62 94 ALA A CA 1
ATOM 705 C C . ALA A 1 94 ? -7.041 -3.502 -5.992 1.00 97.62 94 ALA A C 1
ATOM 707 O O . ALA A 1 94 ? -7.061 -2.272 -6.031 1.00 97.62 94 ALA A O 1
ATOM 708 N N . ALA A 1 95 ? -8.019 -4.244 -6.512 1.00 96.62 95 ALA A N 1
ATOM 709 C CA . ALA A 1 95 ? -9.236 -3.657 -7.063 1.00 96.62 95 ALA A CA 1
ATOM 710 C C . ALA A 1 95 ? -10.169 -3.138 -5.953 1.00 96.62 95 ALA A C 1
ATOM 712 O O . ALA A 1 95 ? -10.136 -3.624 -4.822 1.00 96.62 95 ALA A O 1
ATOM 713 N N . GLY A 1 96 ? -11.050 -2.204 -6.316 1.00 96.50 96 GLY A N 1
ATOM 714 C CA . GLY A 1 96 ? -11.995 -1.576 -5.393 1.00 96.50 96 GLY A CA 1
ATOM 715 C C . GLY A 1 96 ? -11.385 -0.416 -4.608 1.00 96.50 96 GLY A C 1
ATOM 716 O O . GLY A 1 96 ? -10.251 -0.004 -4.844 1.00 96.50 96 GLY A O 1
ATOM 717 N N . GLU A 1 97 ? -12.168 0.122 -3.679 1.00 97.50 97 GLU A N 1
ATOM 718 C CA . GLU A 1 97 ? -11.783 1.251 -2.838 1.00 97.50 97 GLU A CA 1
ATOM 719 C C . GLU A 1 97 ? -12.430 1.148 -1.455 1.00 97.50 97 GLU A C 1
ATOM 721 O O . GLU A 1 97 ? -13.479 0.527 -1.28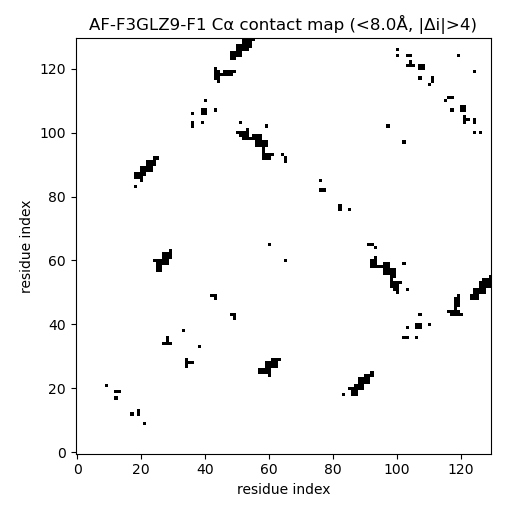1 1.00 97.50 97 GLU A O 1
ATOM 726 N N . THR A 1 98 ? -11.789 1.750 -0.458 1.00 98.38 98 THR A N 1
ATOM 727 C CA . THR A 1 98 ? -12.331 1.929 0.892 1.00 98.38 98 THR A CA 1
ATOM 728 C C . THR A 1 98 ? -11.640 3.105 1.581 1.00 98.38 98 THR A C 1
ATOM 730 O O . THR A 1 98 ? -10.608 3.593 1.109 1.00 98.38 98 THR A O 1
ATOM 733 N N . SER A 1 99 ? -12.194 3.569 2.700 1.00 98.56 99 SER A N 1
ATOM 734 C CA . SER A 1 99 ? -11.520 4.526 3.578 1.00 98.56 99 SER A CA 1
ATOM 735 C C . SER A 1 99 ? -10.602 3.816 4.580 1.00 98.56 99 SER A C 1
ATOM 737 O O . SER A 1 99 ? -10.683 2.598 4.761 1.00 98.56 99 SER A O 1
ATOM 739 N N . TRP A 1 100 ? -9.726 4.550 5.279 1.00 98.50 100 TRP A N 1
ATOM 740 C CA . TRP A 1 100 ? -8.958 3.950 6.382 1.00 98.50 100 TRP A CA 1
ATOM 741 C C . TRP A 1 100 ? -9.884 3.391 7.461 1.00 98.50 100 TRP A C 1
ATOM 743 O O . TRP A 1 100 ? -9.620 2.314 7.997 1.00 98.50 100 TRP A O 1
ATOM 753 N N . HIS A 1 101 ? -10.971 4.110 7.756 1.00 98.69 101 HIS A N 1
ATOM 754 C CA . HIS A 1 101 ? -12.026 3.674 8.665 1.00 98.69 101 HIS A CA 1
ATOM 755 C C . HIS A 1 101 ? -12.653 2.361 8.189 1.00 98.69 101 HIS A C 1
ATOM 757 O O . HIS A 1 101 ? -12.602 1.381 8.930 1.00 98.69 101 HIS A O 1
ATOM 763 N N . GLY A 1 102 ? -13.096 2.285 6.931 1.00 98.50 102 GLY A N 1
ATOM 764 C CA . GLY A 1 102 ? -13.659 1.058 6.362 1.00 98.50 102 GLY A CA 1
ATOM 765 C C . GLY A 1 102 ? -12.672 -0.115 6.372 1.00 98.50 102 GLY A C 1
ATOM 766 O O . GLY A 1 102 ? -13.042 -1.243 6.703 1.00 98.50 102 GLY A O 1
ATOM 767 N N . PHE A 1 103 ? -11.387 0.136 6.100 1.00 98.50 103 PHE A N 1
ATOM 768 C CA . PHE A 1 103 ? -10.359 -0.900 6.204 1.00 98.50 103 PHE A CA 1
ATOM 769 C C . PHE A 1 103 ? -10.142 -1.366 7.651 1.00 98.50 103 PHE A C 1
ATOM 771 O O . PHE A 1 103 ? -9.985 -2.564 7.889 1.00 98.50 103 PHE A O 1
ATOM 778 N N . ALA A 1 104 ? -10.161 -0.455 8.629 1.00 98.56 104 ALA A N 1
ATOM 779 C CA . ALA A 1 104 ? -10.082 -0.821 10.038 1.00 98.56 104 ALA A CA 1
ATOM 780 C C . ALA A 1 104 ? -11.272 -1.705 10.436 1.00 98.56 104 ALA A C 1
ATOM 782 O O . ALA A 1 104 ? -11.049 -2.798 10.951 1.00 98.56 104 ALA A O 1
ATOM 783 N N . GLN A 1 105 ? -12.507 -1.301 10.120 1.00 98.56 105 GLN A N 1
ATOM 784 C CA . GLN A 1 105 ? -13.702 -2.105 10.409 1.00 98.56 105 GLN A CA 1
ATOM 785 C C . GLN A 1 105 ? -13.573 -3.522 9.847 1.00 98.56 105 GLN A C 1
ATOM 787 O O . GLN A 1 105 ? -13.703 -4.490 10.594 1.00 98.56 105 GLN A O 1
ATOM 792 N N . PHE A 1 106 ? -13.188 -3.650 8.573 1.00 98.25 106 PHE A N 1
ATOM 793 C CA . PHE A 1 106 ? -12.969 -4.948 7.936 1.00 98.25 106 PHE A CA 1
ATOM 794 C C . PHE A 1 106 ? -11.945 -5.817 8.687 1.00 98.25 106 PHE A C 1
ATOM 796 O O . PHE A 1 106 ? -12.171 -7.008 8.914 1.00 98.25 106 PHE A O 1
ATOM 803 N N . VAL A 1 107 ? -10.818 -5.230 9.102 1.00 98.00 107 VAL A N 1
ATOM 804 C CA . VAL A 1 107 ? -9.766 -5.938 9.845 1.00 98.00 107 VAL A CA 1
ATOM 805 C C . VAL A 1 107 ? -10.277 -6.437 11.200 1.00 98.00 107 VAL A C 1
ATOM 807 O O . VAL A 1 107 ? -10.017 -7.587 11.563 1.00 98.00 107 VAL A O 1
ATOM 810 N N . LEU A 1 108 ? -11.012 -5.604 11.944 1.00 98.44 108 LEU A N 1
ATOM 811 C CA . LEU A 1 108 ? -11.545 -5.975 13.256 1.00 98.44 108 LEU A CA 1
ATOM 812 C C . LEU A 1 108 ? -12.685 -6.991 13.145 1.00 98.44 108 LEU A C 1
ATOM 814 O O . LEU A 1 108 ? -12.731 -7.930 13.938 1.00 98.44 108 LEU A O 1
ATOM 818 N N . GLU A 1 109 ? -13.553 -6.878 12.139 1.00 98.38 109 GLU A N 1
ATOM 819 C CA . GLU A 1 109 ? -14.573 -7.894 11.857 1.00 98.38 109 GLU A CA 1
ATOM 820 C C . GLU A 1 109 ? -13.938 -9.256 11.592 1.00 98.38 109 GLU A C 1
ATOM 822 O O . GLU A 1 109 ? -14.363 -10.269 12.151 1.00 98.38 109 GLU A O 1
ATOM 827 N N . HIS A 1 110 ? -12.901 -9.288 10.751 1.00 97.81 110 HIS A N 1
ATOM 828 C CA . HIS A 1 110 ? -12.193 -10.522 10.447 1.00 97.81 110 HIS A CA 1
ATOM 829 C C . HIS A 1 110 ? -11.554 -11.122 11.707 1.00 97.81 110 HIS A C 1
ATOM 831 O O . HIS A 1 110 ? -11.648 -12.326 11.931 1.00 97.81 110 HIS A O 1
ATOM 837 N N . ALA A 1 111 ? -10.946 -10.299 12.562 1.00 97.56 111 ALA A N 1
ATOM 838 C CA . ALA A 1 111 ? -10.346 -10.758 13.812 1.00 97.56 111 ALA A CA 1
ATOM 839 C C . ALA A 1 111 ? -11.379 -11.308 14.804 1.00 97.56 111 ALA A C 1
ATOM 841 O O . ALA A 1 111 ? -11.172 -12.386 15.361 1.00 97.56 111 ALA A O 1
ATOM 842 N N . ALA A 1 112 ? -12.510 -10.620 14.975 1.00 97.50 112 ALA A N 1
ATOM 843 C CA . ALA A 1 112 ? -13.595 -11.067 15.845 1.00 97.50 112 ALA A CA 1
ATOM 844 C C . ALA A 1 112 ? -14.163 -12.421 15.387 1.00 97.50 112 ALA A C 1
ATOM 846 O O . ALA A 1 112 ? -14.331 -13.328 16.201 1.00 97.50 112 ALA A O 1
ATOM 847 N N . ARG A 1 113 ? -14.368 -12.607 14.072 1.00 97.81 113 ARG A N 1
ATOM 848 C CA . ARG A 1 113 ? -14.796 -13.896 13.486 1.00 97.81 113 ARG A CA 1
ATOM 849 C C . ARG A 1 113 ? -13.795 -15.032 13.729 1.00 97.81 113 ARG A C 1
ATOM 851 O O . ARG A 1 113 ? -14.195 -16.189 13.741 1.00 97.81 113 ARG A O 1
ATOM 858 N N . ASN A 1 114 ? -12.521 -14.707 13.945 1.00 97.56 114 ASN A N 1
ATOM 859 C CA . ASN A 1 114 ? -11.458 -15.659 14.275 1.00 97.56 114 ASN A CA 1
ATOM 860 C C . ASN A 1 114 ? -11.174 -15.752 15.790 1.00 97.56 114 ASN A C 1
ATOM 862 O O . ASN A 1 114 ? -10.145 -16.292 16.191 1.00 97.56 114 ASN A O 1
ATOM 866 N N . GLY A 1 115 ? -12.067 -15.239 16.643 1.00 97.00 115 GLY A N 1
ATOM 867 C CA . GLY A 1 115 ? -11.989 -15.410 18.097 1.00 97.00 115 GLY A CA 1
ATOM 868 C C . GLY A 1 115 ? -11.005 -14.482 18.813 1.00 97.00 115 GLY A C 1
ATOM 869 O O . GLY A 1 115 ? -10.672 -14.726 19.972 1.00 97.00 115 GLY A O 1
ATOM 870 N N . VAL A 1 116 ? -10.533 -13.416 18.162 1.00 97.31 116 VAL A N 1
ATOM 871 C CA . VAL A 1 116 ? -9.714 -12.402 18.839 1.00 97.31 116 VAL A CA 1
ATOM 872 C C . VAL A 1 116 ? -10.598 -11.598 19.794 1.00 97.31 116 VAL A C 1
ATOM 874 O O . VAL A 1 116 ? -11.601 -11.019 19.381 1.00 97.31 116 VAL A O 1
ATOM 877 N N . ALA A 1 117 ? -10.214 -11.536 21.070 1.00 96.75 117 ALA A N 1
ATOM 878 C CA . ALA A 1 117 ? -10.896 -10.717 22.066 1.00 96.75 117 ALA A CA 1
ATOM 879 C C . ALA A 1 117 ? -10.569 -9.231 21.847 1.00 96.75 117 ALA A C 1
ATOM 881 O O . ALA A 1 117 ? -9.452 -8.786 22.110 1.00 96.75 117 ALA A O 1
ATOM 882 N N . LEU A 1 118 ? -11.547 -8.472 21.354 1.00 97.75 118 LEU A N 1
ATOM 883 C CA . LEU A 1 118 ? -11.428 -7.039 21.096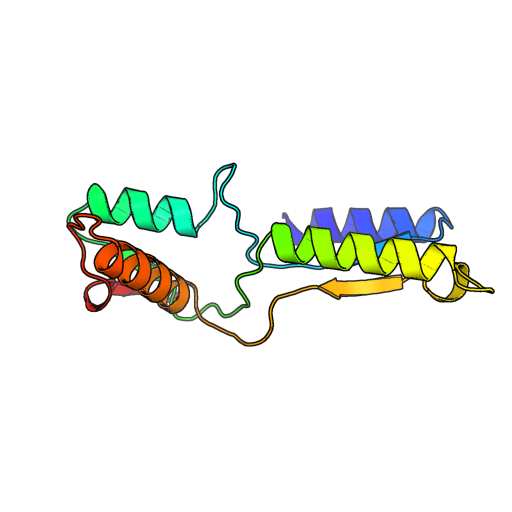 1.00 97.75 118 LEU A CA 1
ATOM 884 C C . LEU A 1 118 ? -12.094 -6.241 22.221 1.00 97.75 118 LEU A C 1
ATOM 886 O O . LEU A 1 118 ? -13.187 -6.588 22.661 1.00 97.75 118 LEU A O 1
ATOM 890 N N . LYS A 1 119 ? -11.453 -5.151 22.654 1.00 98.06 119 LYS A N 1
ATOM 891 C CA . LYS A 1 119 ? -12.071 -4.149 23.534 1.00 98.06 119 LYS A CA 1
ATOM 892 C C . LYS A 1 119 ? -12.942 -3.163 22.760 1.00 98.06 119 LYS A C 1
ATOM 894 O O . LYS A 1 119 ? -13.920 -2.667 23.304 1.00 98.06 119 LYS A O 1
ATOM 899 N N . VAL A 1 120 ? -12.583 -2.890 21.505 1.00 97.62 120 VAL A N 1
ATOM 900 C CA . VAL A 1 120 ? -13.344 -2.032 20.588 1.00 97.62 120 VAL A CA 1
ATOM 901 C C . VAL A 1 120 ? -13.930 -2.892 19.480 1.00 97.62 120 VAL A C 1
ATOM 903 O O . VAL A 1 120 ? -13.182 -3.510 18.716 1.00 97.62 120 VAL A O 1
ATOM 906 N N . ALA A 1 121 ? -15.258 -2.938 19.392 1.00 95.69 121 ALA A N 1
ATOM 907 C CA . ALA A 1 121 ? -15.945 -3.659 18.328 1.00 95.69 121 ALA A CA 1
ATOM 908 C C . ALA A 1 121 ? -15.826 -2.917 16.975 1.00 95.69 121 ALA A C 1
ATOM 910 O O . ALA A 1 121 ? -15.621 -1.700 16.954 1.00 95.69 121 ALA A O 1
ATOM 911 N N . PRO A 1 122 ? -15.946 -3.613 15.828 1.00 96.62 122 PRO A N 1
ATOM 912 C CA . PRO A 1 122 ? -15.768 -2.993 14.510 1.00 96.62 122 PRO A CA 1
ATOM 913 C C . PRO A 1 122 ? -16.728 -1.828 14.220 1.00 96.62 122 PRO A C 1
ATOM 915 O O . PRO A 1 122 ? -16.353 -0.842 13.590 1.00 96.62 122 PRO A O 1
ATOM 918 N N . ASP A 1 123 ? -17.963 -1.912 14.703 1.00 96.44 123 ASP A N 1
ATOM 919 C CA . ASP A 1 123 ? -19.002 -0.884 14.586 1.00 96.44 123 ASP A CA 1
ATOM 920 C C . ASP A 1 123 ? -18.813 0.289 15.564 1.00 96.44 123 ASP A C 1
ATOM 922 O O . ASP A 1 123 ? -19.426 1.340 15.394 1.00 96.44 123 ASP A O 1
ATOM 926 N N . GLN A 1 124 ? -17.924 0.146 16.551 1.00 97.19 124 GLN A N 1
ATOM 927 C CA . GLN A 1 124 ? -17.597 1.177 17.543 1.00 97.19 124 GLN A CA 1
ATOM 928 C C . GLN A 1 124 ? -16.383 2.033 17.158 1.00 97.19 124 GLN A C 1
ATOM 930 O O . GLN A 1 124 ? -16.000 2.935 17.907 1.00 97.19 124 GLN A O 1
ATOM 935 N N . ILE A 1 125 ? -15.752 1.769 16.009 1.00 98.25 125 ILE A N 1
ATOM 936 C CA . ILE A 1 125 ? -14.649 2.595 15.513 1.00 98.25 125 ILE A CA 1
ATOM 937 C C . ILE A 1 125 ? -15.214 3.956 15.098 1.00 98.25 125 ILE A C 1
ATOM 939 O O . ILE A 1 125 ? -15.983 4.056 14.141 1.00 98.25 125 ILE A O 1
ATOM 943 N N . GLY A 1 126 ? -14.810 5.015 15.797 1.00 98.12 126 GLY A N 1
ATOM 944 C CA . GLY A 1 126 ? -15.228 6.375 15.491 1.00 98.12 126 GLY A CA 1
ATOM 945 C C . GLY A 1 126 ? -14.658 6.852 14.156 1.00 98.12 126 GLY A C 1
ATOM 946 O O . GLY A 1 126 ? -13.470 6.684 13.865 1.00 98.12 126 GLY A O 1
ATOM 947 N N . ALA A 1 127 ? -15.511 7.457 13.338 1.00 98.06 127 ALA A N 1
ATOM 948 C CA . ALA A 1 127 ? -15.116 8.099 12.093 1.00 98.06 127 ALA A CA 1
ATOM 949 C C . ALA A 1 127 ? -14.703 9.551 12.369 1.00 98.06 127 ALA A C 1
ATOM 951 O O . ALA A 1 127 ? -15.463 10.309 12.971 1.00 98.06 127 ALA A O 1
ATOM 952 N N . ILE A 1 128 ? -13.511 9.940 11.915 1.00 98.12 128 ILE A N 1
ATOM 953 C CA . ILE A 1 128 ? -13.024 11.326 11.996 1.00 98.12 128 ILE A CA 1
ATOM 954 C C . ILE A 1 128 ? -12.662 11.855 10.600 1.00 98.12 128 ILE A C 1
ATOM 956 O O . ILE A 1 128 ? -12.261 11.060 9.745 1.00 98.12 128 ILE A O 1
ATOM 960 N N . PRO A 1 129 ? -12.809 13.166 10.337 1.00 96.94 129 PRO A N 1
ATOM 961 C CA . PRO A 1 129 ? -12.276 13.782 9.125 1.00 96.94 129 PRO A CA 1
ATOM 962 C C . PRO A 1 129 ? -10.749 13.935 9.209 1.00 96.94 129 PRO A C 1
ATOM 964 O O . PRO A 1 129 ? -10.157 13.743 10.278 1.00 96.94 129 PRO A O 1
ATOM 967 N N . THR A 1 130 ? -10.127 14.278 8.080 1.00 89.88 130 THR A N 1
ATOM 968 C CA . THR A 1 130 ? -8.712 14.679 8.008 1.00 89.88 130 THR A CA 1
ATOM 969 C C . THR A 1 130 ? -8.481 16.079 8.572 1.00 89.88 130 THR A C 1
ATOM 971 O O . THR A 1 130 ? -9.311 16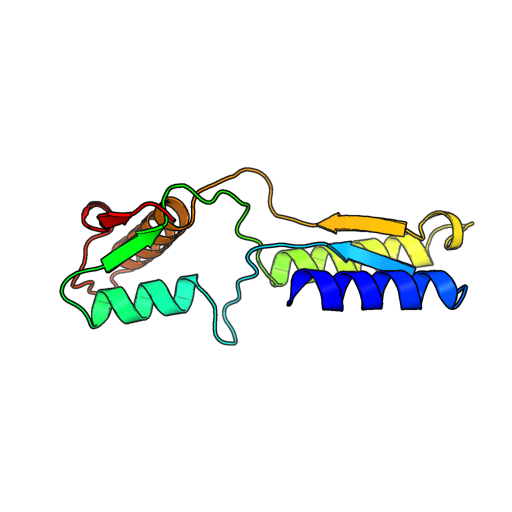.979 8.314 1.00 89.88 130 THR A O 1
#

pLDDT: mean 97.04, std 1.83, range [86.94, 98.69]